Protein AF-A0A4Q9MIB6-F1 (afdb_monomer_lite)

Structure (mmCIF, N/CA/C/O backbone):
data_AF-A0A4Q9MIB6-F1
#
_entry.id   AF-A0A4Q9MIB6-F1
#
loop_
_atom_site.group_PDB
_atom_site.id
_atom_site.type_symbol
_atom_site.label_atom_id
_atom_site.label_alt_id
_atom_site.label_comp_id
_atom_site.label_asym_id
_atom_site.label_entity_id
_atom_site.label_seq_id
_atom_site.pdbx_PDB_ins_code
_atom_site.Cartn_x
_atom_site.Cartn_y
_atom_site.Cartn_z
_atom_site.occupancy
_atom_site.B_iso_or_equiv
_atom_site.auth_seq_id
_atom_site.auth_comp_id
_atom_site.auth_asym_id
_atom_site.auth_atom_id
_atom_site.pdbx_PDB_model_num
ATOM 1 N N . MET A 1 1 ? 16.065 -24.217 17.421 1.00 49.84 1 MET A N 1
ATOM 2 C CA . MET A 1 1 ? 16.190 -24.168 18.892 1.00 49.84 1 MET A CA 1
ATOM 3 C C . MET A 1 1 ? 15.299 -23.041 19.408 1.00 49.84 1 MET A C 1
ATOM 5 O O . MET A 1 1 ? 15.744 -21.900 19.370 1.00 49.84 1 MET A O 1
ATOM 9 N N . PRO A 1 2 ? 14.026 -23.287 19.764 1.00 47.56 2 PRO A N 1
ATOM 10 C CA . PRO A 1 2 ? 13.186 -22.244 20.342 1.00 47.56 2 PRO A CA 1
ATOM 11 C C . PRO A 1 2 ? 13.506 -22.077 21.833 1.00 47.56 2 PRO A C 1
ATOM 13 O O . PRO A 1 2 ? 13.548 -23.046 22.586 1.00 47.56 2 PRO A O 1
ATOM 16 N N . ASN A 1 3 ? 13.776 -20.834 22.221 1.00 43.03 3 ASN A N 1
ATOM 17 C CA . ASN A 1 3 ? 14.101 -20.408 23.575 1.00 43.03 3 ASN A CA 1
ATOM 18 C C . ASN A 1 3 ? 12.777 -20.205 24.336 1.00 43.03 3 ASN A C 1
ATOM 20 O O . ASN A 1 3 ? 12.010 -19.304 23.997 1.00 43.03 3 ASN A O 1
ATOM 24 N N . LEU A 1 4 ? 12.468 -21.087 25.289 1.00 51.38 4 LEU A N 1
ATOM 25 C CA . LEU A 1 4 ? 11.258 -21.026 26.114 1.00 51.38 4 LEU A CA 1
ATOM 26 C C . LEU A 1 4 ? 11.528 -20.150 27.345 1.00 51.38 4 LEU A C 1
ATOM 28 O O . LEU A 1 4 ? 12.488 -20.376 28.079 1.00 51.38 4 LEU A O 1
ATOM 32 N N . ALA A 1 5 ? 10.678 -19.145 27.554 1.00 56.62 5 ALA A N 1
ATOM 33 C CA . ALA A 1 5 ? 10.660 -18.319 28.757 1.00 56.62 5 ALA A CA 1
ATOM 34 C C . ALA A 1 5 ? 10.326 -19.163 30.010 1.00 56.62 5 ALA A C 1
ATOM 36 O O . ALA A 1 5 ? 9.601 -20.153 29.892 1.00 56.62 5 ALA A O 1
ATOM 37 N N . PRO A 1 6 ? 10.810 -18.791 31.211 1.00 51.69 6 PRO A N 1
ATOM 38 C CA . PRO A 1 6 ? 10.532 -19.546 32.425 1.00 51.69 6 PRO A CA 1
ATOM 39 C C . PRO A 1 6 ? 9.111 -19.265 32.933 1.00 51.69 6 PRO A C 1
ATOM 41 O O . PRO A 1 6 ? 8.776 -18.151 33.337 1.00 51.69 6 PRO A O 1
ATOM 44 N N . THR A 1 7 ? 8.284 -20.308 32.916 1.00 49.78 7 THR A N 1
ATOM 45 C CA . THR A 1 7 ? 6.983 -20.400 33.586 1.00 49.78 7 THR A CA 1
ATOM 46 C C . THR A 1 7 ? 7.146 -20.139 35.086 1.00 49.78 7 THR A C 1
ATOM 48 O O . THR A 1 7 ? 7.866 -20.869 35.766 1.00 49.78 7 THR A O 1
ATOM 51 N N . GLN A 1 8 ? 6.478 -19.107 35.612 1.00 47.34 8 GLN A N 1
ATOM 52 C CA . GLN A 1 8 ? 6.343 -18.908 37.056 1.00 47.34 8 GLN A CA 1
ATOM 53 C C . GLN A 1 8 ? 5.499 -20.041 37.652 1.00 47.34 8 GLN A C 1
ATOM 55 O O . GLN A 1 8 ? 4.389 -20.308 37.193 1.00 47.34 8 GLN A O 1
ATOM 60 N N . ALA A 1 9 ? 6.048 -20.711 38.663 1.00 45.31 9 ALA A N 1
ATOM 61 C CA . ALA A 1 9 ? 5.372 -21.746 39.429 1.00 45.31 9 ALA A CA 1
ATOM 62 C C . ALA A 1 9 ? 4.283 -21.129 40.325 1.00 45.31 9 ALA A C 1
ATOM 64 O O . ALA A 1 9 ? 4.557 -20.200 41.086 1.00 45.31 9 ALA A O 1
ATOM 65 N N . LEU A 1 10 ? 3.058 -21.657 40.245 1.00 54.16 10 LEU A N 1
ATOM 66 C CA . LEU A 1 10 ? 2.033 -21.454 41.272 1.00 54.16 10 LEU A CA 1
ATOM 67 C C . LEU A 1 10 ? 2.445 -22.191 42.562 1.00 54.16 10 LEU A C 1
ATOM 69 O O . LEU A 1 10 ? 2.978 -23.297 42.461 1.00 54.16 10 LEU A O 1
ATOM 73 N N . PRO A 1 11 ? 2.171 -21.648 43.763 1.00 51.03 11 PRO A N 1
ATOM 74 C CA . PRO A 1 11 ? 2.342 -22.401 45.000 1.00 51.03 11 PRO A CA 1
ATOM 75 C C . PRO A 1 11 ? 1.233 -23.455 45.164 1.00 51.03 11 PRO A C 1
ATOM 77 O O . PRO A 1 11 ? 0.062 -23.196 44.884 1.00 51.03 11 PRO A O 1
ATOM 80 N N . GLU A 1 12 ? 1.627 -24.650 45.609 1.00 53.66 12 GLU A N 1
ATOM 81 C CA . GLU A 1 12 ? 0.754 -25.800 45.866 1.00 53.66 12 GLU A CA 1
ATOM 82 C C . GLU A 1 12 ? -0.227 -25.568 47.034 1.00 53.66 12 GLU A C 1
ATOM 84 O O . GLU A 1 12 ? 0.080 -24.812 47.962 1.00 53.66 12 GLU A O 1
ATOM 89 N N . PRO A 1 13 ? -1.396 -26.239 47.042 1.00 48.06 13 PRO A N 1
ATOM 90 C CA . PRO A 1 13 ? -2.315 -26.187 48.169 1.00 48.06 13 PRO A CA 1
ATOM 91 C C . PRO A 1 13 ? -1.775 -26.994 49.358 1.00 48.06 13 PRO A C 1
ATOM 93 O O . PRO A 1 13 ? -1.567 -28.205 49.280 1.00 48.06 13 PRO A O 1
ATOM 96 N N . VAL A 1 14 ? -1.602 -26.319 50.493 1.00 49.88 14 VAL A N 1
ATOM 97 C CA . VAL A 1 14 ? -1.307 -26.947 51.785 1.00 49.88 14 VAL A CA 1
ATOM 98 C C . VAL A 1 14 ? -2.503 -27.814 52.195 1.00 49.88 14 VAL A C 1
ATOM 100 O O . VAL A 1 14 ? -3.592 -27.302 52.447 1.00 49.88 14 VAL A O 1
ATOM 103 N N . SER A 1 15 ? -2.300 -29.131 52.257 1.00 50.78 15 SER A N 1
ATOM 104 C CA . SER A 1 15 ? -3.251 -30.070 52.865 1.00 50.78 15 SER A CA 1
ATOM 105 C C . SER A 1 15 ? -3.164 -29.982 54.393 1.00 50.78 15 SER A C 1
ATOM 107 O O . SER A 1 15 ? -2.064 -30.143 54.926 1.00 50.78 15 SER A O 1
ATOM 109 N N . PRO A 1 16 ? -4.272 -29.783 55.129 1.00 47.50 16 PRO A N 1
ATOM 110 C CA . PRO A 1 16 ? -4.253 -29.895 56.581 1.00 47.50 16 PRO A CA 1
ATOM 111 C C . PRO A 1 16 ? -4.305 -31.372 56.984 1.00 47.50 16 PRO A C 1
ATOM 113 O O . PRO A 1 16 ? -5.253 -32.088 56.658 1.00 47.50 16 PRO A O 1
ATOM 116 N N . GLY A 1 17 ? -3.268 -31.822 57.688 1.00 38.78 17 GLY A N 1
ATOM 117 C CA . GLY A 1 17 ? -3.246 -3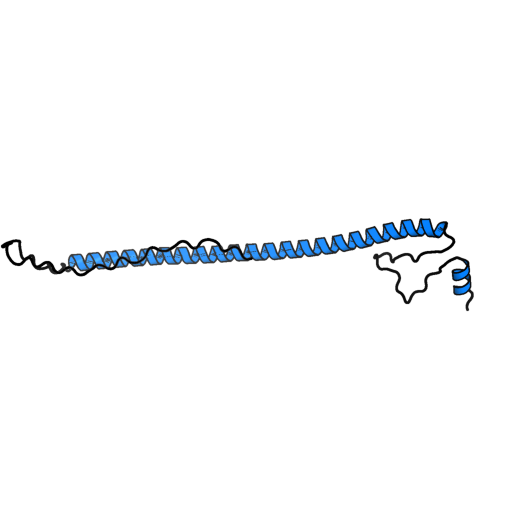3.110 58.368 1.00 38.78 17 GLY A CA 1
ATOM 118 C C . GLY A 1 17 ? -4.270 -33.151 59.503 1.00 38.78 17 GLY A C 1
ATOM 11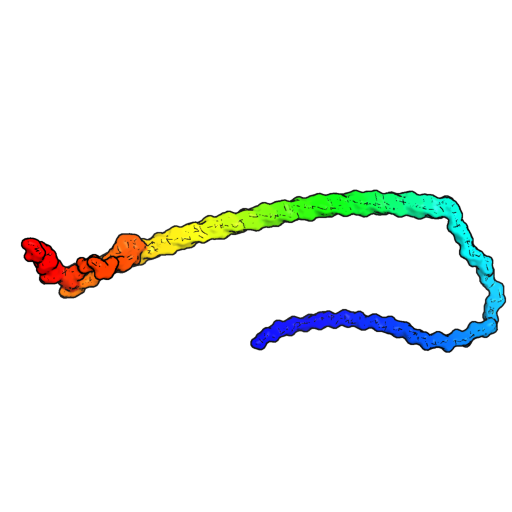9 O O . GLY A 1 17 ? -4.422 -32.197 60.261 1.00 38.78 17 GLY A O 1
ATOM 120 N N . TYR A 1 18 ? -4.971 -34.277 59.603 1.00 43.03 18 TYR A N 1
ATOM 121 C CA . TYR A 1 18 ? -5.793 -34.645 60.749 1.00 43.03 18 TYR A CA 1
ATOM 122 C C . TYR A 1 18 ? -4.881 -35.036 61.920 1.00 43.03 18 TYR A C 1
ATOM 124 O O . TYR A 1 18 ? -4.259 -36.096 61.875 1.00 43.03 18 TYR A O 1
ATOM 132 N N . GLU A 1 19 ? -4.853 -34.236 62.985 1.00 41.28 19 GLU A N 1
ATOM 133 C CA . GLU A 1 19 ? -4.407 -34.682 64.309 1.00 41.28 19 GLU A CA 1
ATOM 134 C C . GLU A 1 19 ? -5.588 -34.639 65.279 1.00 41.28 19 GLU A C 1
ATOM 136 O O . GLU A 1 19 ? -6.113 -33.587 65.638 1.00 41.28 19 GLU A O 1
ATOM 141 N N . TRP A 1 20 ? -6.017 -35.832 65.684 1.00 42.12 20 TRP A N 1
ATOM 142 C CA . TRP A 1 20 ? -6.880 -36.034 66.834 1.00 42.12 20 TRP A CA 1
ATOM 143 C C . TRP A 1 20 ? -6.067 -35.763 68.099 1.00 42.12 20 TRP A C 1
ATOM 145 O O . TRP A 1 20 ? -5.215 -36.569 68.464 1.00 42.12 20 TRP A O 1
ATOM 155 N N . VAL A 1 21 ? -6.366 -34.668 68.795 1.00 45.88 21 VAL A N 1
ATOM 156 C CA . VAL A 1 21 ? -6.004 -34.515 70.206 1.00 45.88 21 VAL A CA 1
ATOM 157 C C . VAL A 1 21 ? -7.292 -34.501 71.011 1.00 45.88 21 VAL A C 1
ATOM 159 O O . VAL A 1 21 ? -8.073 -33.553 70.983 1.00 45.88 21 VAL A O 1
ATOM 162 N N . GLN A 1 22 ? -7.508 -35.616 71.704 1.00 43.75 22 GLN A N 1
ATOM 163 C CA . GLN A 1 22 ? -8.404 -35.713 72.843 1.00 43.75 22 GLN A CA 1
ATOM 164 C C . GLN A 1 22 ? -7.945 -34.721 73.914 1.00 43.75 22 GLN A C 1
ATOM 166 O O . GLN A 1 22 ? -6.826 -34.823 74.409 1.00 43.75 22 GLN A O 1
ATOM 171 N N . SER A 1 23 ? -8.829 -33.816 74.311 1.00 37.78 23 SER A N 1
ATOM 172 C CA . SER A 1 23 ? -8.809 -33.248 75.656 1.00 37.78 23 SER A CA 1
ATOM 173 C C . SER A 1 23 ? -10.258 -33.119 76.103 1.00 37.78 23 SER A C 1
ATOM 175 O O . SER A 1 23 ? -10.925 -32.114 75.872 1.00 37.78 23 SER A O 1
ATOM 177 N N . SER A 1 24 ? -10.762 -34.228 76.638 1.00 45.75 24 SER A N 1
ATOM 178 C CA . SER A 1 24 ? -12.011 -34.270 77.382 1.00 45.75 24 SER A CA 1
ATOM 179 C C . SER A 1 24 ? -11.834 -33.545 78.710 1.00 45.75 24 SER A C 1
ATOM 181 O O . SER A 1 24 ? -10.811 -33.716 79.366 1.00 45.75 24 SER A O 1
ATOM 183 N N . GLU A 1 25 ? -12.891 -32.819 79.073 1.00 49.94 25 GLU A N 1
ATOM 184 C CA . GLU A 1 25 ? -13.316 -32.534 80.446 1.00 49.94 25 GLU A CA 1
ATOM 185 C C . GLU A 1 25 ? -12.374 -31.662 81.280 1.00 49.94 25 GLU A C 1
ATOM 187 O O . GLU A 1 25 ? -11.503 -32.168 81.966 1.00 49.94 25 GLU A O 1
ATOM 192 N N . GLU A 1 26 ? -12.608 -30.343 81.246 1.00 46.44 26 GLU A N 1
ATOM 193 C CA . GLU A 1 26 ? -12.680 -29.465 82.434 1.00 46.44 26 GLU A CA 1
ATOM 194 C C . GLU A 1 26 ? -12.740 -27.990 82.002 1.00 46.44 26 GLU A C 1
ATOM 196 O O . GLU A 1 26 ? -11.754 -27.260 81.998 1.00 46.44 26 GLU A O 1
ATOM 201 N N . ALA A 1 27 ? -13.938 -27.540 81.631 1.00 42.12 27 ALA A N 1
ATOM 202 C CA . ALA A 1 27 ? -14.336 -26.137 81.715 1.00 42.12 27 ALA A CA 1
ATOM 203 C C . ALA A 1 27 ? -15.863 -26.098 81.824 1.00 42.12 27 ALA A C 1
ATOM 205 O O . ALA A 1 27 ? -16.589 -25.878 80.857 1.00 42.12 27 ALA A O 1
ATOM 206 N N . MET A 1 28 ? -16.338 -26.407 83.029 1.00 43.25 28 MET A N 1
ATOM 207 C CA . MET A 1 28 ? -17.651 -25.980 83.489 1.00 43.25 28 MET A CA 1
ATOM 208 C C . MET A 1 28 ? -17.787 -24.464 83.295 1.00 43.25 28 MET A C 1
ATOM 210 O O . MET A 1 28 ? -16.880 -23.709 83.636 1.00 43.25 28 MET A O 1
ATOM 214 N N . GLU A 1 29 ? -18.967 -24.067 82.820 1.00 47.66 29 GLU A N 1
ATOM 215 C CA . GLU A 1 29 ? -19.551 -22.734 82.989 1.00 47.66 29 GLU A CA 1
ATOM 216 C C . GLU A 1 29 ? -18.886 -21.589 82.212 1.00 47.66 29 GLU A C 1
ATOM 218 O O . GLU A 1 29 ? -18.370 -20.629 82.780 1.00 47.66 29 GLU A O 1
ATOM 223 N N . GLN A 1 30 ? -19.030 -21.611 80.887 1.00 42.97 30 GLN A N 1
ATOM 224 C CA . GLN A 1 30 ? -19.246 -20.370 80.145 1.00 42.97 30 GLN A CA 1
ATOM 225 C C . GLN A 1 30 ? -20.486 -20.523 79.277 1.00 42.97 30 GLN A C 1
ATOM 227 O O . GLN A 1 30 ? -20.511 -21.321 78.348 1.00 42.97 30 GLN A O 1
ATOM 232 N N . GLU A 1 31 ? -21.516 -19.793 79.704 1.00 45.41 31 GLU A N 1
ATOM 233 C CA . GLU A 1 31 ? -22.713 -19.378 78.980 1.00 45.41 31 GLU A CA 1
ATOM 234 C C . GLU A 1 31 ? -22.973 -20.121 77.672 1.00 45.41 31 GLU A C 1
ATOM 236 O O . GLU A 1 31 ? -22.420 -19.814 76.617 1.00 45.41 31 GLU A O 1
ATOM 241 N N . GLU A 1 32 ? -23.924 -21.044 77.749 1.00 45.59 32 GLU A N 1
ATOM 242 C CA . GLU A 1 32 ? -24.716 -21.513 76.624 1.00 45.59 32 GLU A CA 1
ATOM 243 C C . GLU A 1 32 ? -25.519 -20.311 76.074 1.00 45.59 32 GLU A C 1
ATOM 245 O O . GLU A 1 32 ? -26.728 -20.176 76.259 1.00 45.59 32 GLU A O 1
ATOM 250 N N . GLN A 1 33 ? -24.822 -19.367 75.435 1.00 46.25 33 GLN A N 1
ATOM 251 C CA . GLN A 1 33 ? -25.420 -18.426 74.505 1.00 46.25 33 GLN A CA 1
ATOM 252 C C . GLN A 1 33 ? -25.880 -19.272 73.325 1.00 46.25 33 GLN A C 1
ATOM 254 O O . GLN A 1 33 ? -25.142 -19.525 72.373 1.00 46.25 33 GLN A O 1
ATOM 259 N N . SER A 1 34 ? -27.127 -19.739 73.426 1.00 47.91 34 SER A N 1
ATOM 260 C CA . SER A 1 34 ? -27.966 -20.042 72.271 1.00 47.91 34 SER A CA 1
ATOM 261 C C . SER A 1 34 ? -27.606 -19.049 71.165 1.00 47.91 34 SER A C 1
ATOM 263 O O . SER A 1 34 ? -27.590 -17.850 71.467 1.00 47.91 34 SER A O 1
ATOM 265 N N . PRO A 1 35 ? -27.305 -19.472 69.921 1.00 53.75 35 PRO A N 1
ATOM 266 C CA . PRO A 1 35 ? -27.155 -18.509 68.842 1.00 53.75 35 PRO A CA 1
ATOM 267 C C . PRO A 1 35 ? -28.467 -17.731 68.804 1.00 53.75 35 PRO A C 1
ATOM 269 O O . PRO A 1 35 ? -29.523 -18.308 68.542 1.00 53.75 35 PRO A O 1
ATOM 272 N N . ALA A 1 36 ? -28.421 -16.468 69.227 1.00 64.69 36 ALA A N 1
ATOM 273 C CA . ALA A 1 36 ? -29.597 -15.626 69.277 1.00 64.69 36 ALA A CA 1
ATOM 274 C C . ALA A 1 36 ? -30.156 -15.607 67.858 1.00 64.69 36 ALA A C 1
ATOM 276 O O . ALA A 1 36 ? -29.432 -15.262 66.920 1.00 64.69 36 ALA A O 1
ATOM 277 N N . GLU A 1 37 ? -31.399 -16.063 67.686 1.00 64.88 37 GLU A N 1
ATOM 278 C CA . GLU A 1 37 ? -32.046 -15.968 66.386 1.00 64.88 37 GLU A CA 1
ATOM 279 C C . GLU A 1 37 ? -31.996 -14.497 65.965 1.00 64.88 37 GLU A C 1
ATOM 281 O O . GLU A 1 37 ? -32.359 -13.627 66.769 1.00 64.88 37 GLU A O 1
ATOM 286 N N . PRO A 1 38 ? -31.486 -14.199 64.757 1.00 68.38 38 PRO A N 1
ATOM 287 C CA . PRO A 1 38 ? -31.324 -12.826 64.324 1.00 68.38 38 PRO A CA 1
ATOM 288 C C . PRO A 1 38 ? -32.683 -12.145 64.393 1.00 68.38 38 PRO A C 1
ATOM 290 O O . PRO A 1 38 ? -33.699 -12.680 63.933 1.00 68.38 38 PRO A O 1
ATOM 293 N N . SER A 1 39 ? -32.712 -10.962 64.997 1.00 75.38 39 SER A N 1
ATOM 294 C CA . SER A 1 39 ? -33.961 -10.226 65.112 1.00 75.38 39 SER A CA 1
ATOM 295 C C . SER A 1 39 ? -34.473 -9.884 63.708 1.00 75.38 39 SER A C 1
ATOM 297 O O . SER A 1 39 ? -33.699 -9.580 62.798 1.00 75.38 39 SER A O 1
ATOM 299 N N . LEU A 1 40 ? -35.795 -9.884 63.513 1.00 77.62 40 LEU A N 1
ATOM 300 C CA . LEU A 1 40 ? -36.410 -9.481 62.238 1.00 77.62 40 LEU A CA 1
ATOM 301 C C . LEU A 1 40 ? -35.905 -8.106 61.749 1.00 77.62 40 LEU A C 1
ATOM 303 O O . LEU A 1 40 ? -35.816 -7.860 60.548 1.00 77.62 40 LEU A O 1
ATOM 307 N N . SER A 1 41 ? -35.535 -7.211 62.669 1.00 78.00 41 SER A N 1
ATOM 308 C CA . SER A 1 41 ? -34.945 -5.903 62.362 1.00 78.00 41 SER A CA 1
ATOM 309 C C . SER A 1 41 ? -33.530 -5.985 61.777 1.00 78.00 41 SER A C 1
ATOM 311 O O . SER A 1 41 ? -33.202 -5.212 60.881 1.00 78.00 41 SER A O 1
ATOM 313 N N . GLU A 1 42 ? -32.698 -6.924 62.228 1.00 81.19 42 GLU A N 1
ATOM 314 C CA . GLU A 1 42 ? -31.367 -7.155 61.648 1.00 81.19 42 GLU A CA 1
ATOM 315 C C . GLU A 1 42 ? -31.475 -7.780 60.257 1.00 81.19 42 GLU A C 1
ATOM 317 O O . GLU A 1 42 ? -30.804 -7.329 59.330 1.00 81.19 42 GLU A O 1
ATOM 322 N N . VAL A 1 43 ? -32.375 -8.755 60.084 1.00 82.44 43 VAL A N 1
ATOM 323 C CA . VAL A 1 43 ? -32.623 -9.395 58.781 1.00 82.44 43 VAL A CA 1
ATOM 324 C C . VAL A 1 43 ? -33.098 -8.365 57.753 1.00 82.44 43 VAL A C 1
ATOM 326 O O . VAL A 1 43 ? -32.539 -8.272 56.662 1.00 82.44 43 VAL A O 1
ATOM 329 N N . THR A 1 44 ? -34.062 -7.520 58.123 1.00 84.44 44 THR A N 1
ATOM 330 C CA . THR A 1 44 ? -34.578 -6.464 57.234 1.00 84.44 44 THR A CA 1
ATOM 331 C C . THR A 1 44 ? -33.540 -5.384 56.919 1.00 84.44 44 THR A C 1
ATOM 333 O O . THR A 1 44 ? -33.486 -4.904 55.786 1.00 84.44 44 THR A O 1
ATOM 336 N N . LEU A 1 45 ? -32.671 -5.014 57.867 1.00 89.88 45 LEU A N 1
ATOM 337 C CA . LEU A 1 45 ? -31.583 -4.066 57.608 1.00 89.88 45 LEU A CA 1
ATOM 338 C C . LEU A 1 45 ? -30.551 -4.637 56.624 1.00 89.88 45 LEU A C 1
ATOM 340 O O . LEU A 1 45 ? -30.108 -3.928 55.715 1.00 89.88 45 LEU A O 1
ATOM 344 N N . VAL A 1 46 ? -30.188 -5.913 56.777 1.00 91.56 46 VAL A N 1
ATOM 345 C CA . VAL A 1 46 ? -29.281 -6.605 55.851 1.00 91.56 46 VAL A CA 1
ATOM 346 C C . VAL A 1 46 ? -29.898 -6.684 54.457 1.00 91.56 46 VAL A C 1
ATOM 348 O O . VAL A 1 46 ? -29.223 -6.341 53.490 1.00 91.56 46 VAL A O 1
ATOM 351 N N . GLU A 1 47 ? -31.179 -7.040 54.336 1.00 91.06 47 GLU A N 1
ATOM 352 C CA . GLU A 1 47 ? -31.886 -7.083 53.047 1.00 91.06 47 GLU A CA 1
ATOM 353 C C . GLU A 1 47 ? -31.899 -5.723 52.338 1.00 91.06 47 GLU A C 1
ATOM 355 O O . GLU A 1 47 ? -31.572 -5.639 51.152 1.00 91.06 47 GLU A O 1
ATOM 360 N N . VAL A 1 48 ? -32.216 -4.639 53.054 1.00 91.69 48 VAL A N 1
ATOM 361 C CA . VAL A 1 48 ? -32.210 -3.279 52.486 1.00 91.69 48 VAL A CA 1
ATOM 362 C C . VAL A 1 48 ? -30.803 -2.866 52.049 1.00 91.69 48 VAL A C 1
ATOM 364 O O . VAL A 1 48 ? -30.640 -2.272 50.981 1.00 91.69 48 VAL A O 1
ATOM 367 N N . THR A 1 49 ? -29.782 -3.211 52.835 1.00 93.50 49 THR A N 1
ATOM 368 C CA . THR A 1 49 ? -28.380 -2.915 52.500 1.00 93.50 49 THR A CA 1
ATOM 369 C C . THR A 1 49 ? -27.943 -3.688 51.256 1.00 93.50 49 THR A C 1
ATOM 371 O O . THR A 1 49 ? -27.378 -3.101 50.334 1.00 93.50 49 THR A O 1
ATOM 374 N N . LEU A 1 50 ? -28.293 -4.975 51.173 1.00 96.00 50 LEU A N 1
ATOM 375 C CA . LEU A 1 50 ? -27.983 -5.831 50.030 1.00 96.00 50 LEU A CA 1
ATOM 376 C C . LEU A 1 50 ? -28.673 -5.338 48.750 1.00 96.00 50 LEU A C 1
ATOM 378 O O . 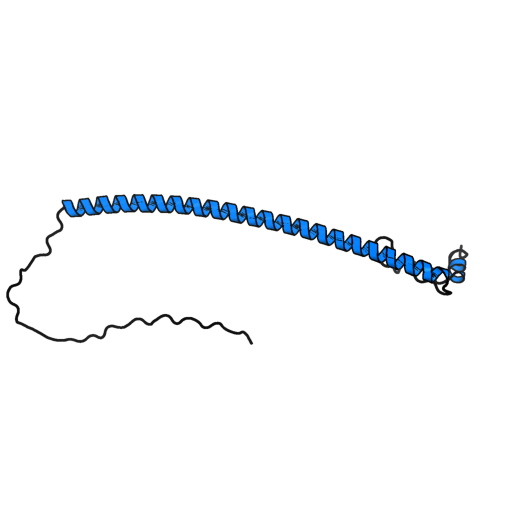LEU A 1 50 ? -28.064 -5.317 47.682 1.00 96.00 50 LEU A O 1
ATOM 382 N N . LEU A 1 51 ? -29.931 -4.897 48.851 1.00 95.75 51 LEU A N 1
ATOM 383 C CA . LEU A 1 51 ? -30.657 -4.283 47.736 1.00 95.75 51 LEU A CA 1
ATOM 384 C C . LEU A 1 51 ? -29.998 -2.973 47.287 1.00 95.75 51 LEU A C 1
ATOM 386 O O . LEU A 1 51 ? -29.860 -2.741 46.084 1.00 95.75 51 LEU A O 1
ATOM 390 N N . GLY A 1 52 ? -29.549 -2.139 48.228 1.00 95.94 52 GLY A N 1
ATOM 391 C CA . GLY A 1 52 ? -28.790 -0.923 47.927 1.00 95.94 52 GLY A CA 1
ATOM 392 C C . GLY A 1 52 ? -27.478 -1.220 47.195 1.00 95.94 52 GLY A C 1
ATOM 393 O O . GLY A 1 52 ? -27.179 -0.594 46.173 1.00 95.94 52 GLY A O 1
ATOM 394 N N . ASP A 1 53 ? -26.736 -2.222 47.663 1.00 96.62 53 ASP A N 1
ATOM 395 C CA . ASP A 1 53 ? -25.495 -2.670 47.033 1.00 96.62 53 ASP A CA 1
ATOM 396 C C . ASP A 1 53 ? -25.739 -3.248 45.633 1.00 96.62 53 ASP A C 1
ATOM 398 O O . ASP A 1 53 ? -25.002 -2.919 44.703 1.00 96.62 53 ASP A O 1
ATOM 402 N N . LEU A 1 54 ? -26.801 -4.035 45.437 1.00 96.94 54 LEU A N 1
ATOM 403 C CA . LEU A 1 54 ? -27.185 -4.561 44.122 1.00 96.94 54 LEU A CA 1
ATOM 404 C C . LEU A 1 54 ? -27.520 -3.442 43.132 1.00 96.94 54 LEU A C 1
ATOM 406 O O . LEU A 1 54 ? -27.074 -3.485 41.984 1.00 96.94 54 LEU A O 1
ATOM 410 N N . VAL A 1 55 ? -28.260 -2.416 43.563 1.00 96.62 55 VAL A N 1
ATOM 411 C CA . VAL A 1 55 ? -28.562 -1.247 42.721 1.00 96.62 55 VAL A CA 1
ATOM 412 C C . VAL A 1 55 ? -27.281 -0.494 42.359 1.00 96.62 55 VAL A C 1
ATOM 414 O O . VAL A 1 55 ? -27.102 -0.123 41.193 1.00 96.62 55 VAL A O 1
ATOM 417 N N . ARG A 1 56 ? -26.357 -0.315 43.314 1.00 97.19 56 ARG A N 1
ATOM 418 C CA . ARG A 1 56 ? -25.052 0.309 43.050 1.00 97.19 56 ARG A CA 1
ATOM 419 C C . ARG A 1 56 ? -24.252 -0.500 42.029 1.00 97.19 56 ARG A C 1
ATOM 421 O O . ARG A 1 56 ? -23.853 0.060 41.008 1.00 97.19 56 ARG A O 1
ATOM 428 N N . ILE A 1 57 ? -24.100 -1.807 42.242 1.00 97.31 57 ILE A N 1
ATOM 429 C CA . ILE A 1 57 ? -23.362 -2.712 41.345 1.00 97.31 57 ILE A CA 1
ATOM 430 C C . ILE A 1 57 ? -23.963 -2.697 39.937 1.00 97.31 57 ILE A C 1
ATOM 432 O O . ILE A 1 57 ? -23.229 -2.613 38.950 1.00 97.31 57 ILE A O 1
ATOM 436 N N . LEU A 1 58 ? -25.293 -2.730 39.814 1.00 96.88 58 LEU A N 1
ATOM 437 C CA . LEU A 1 58 ? -25.969 -2.629 38.519 1.00 96.88 58 LEU A CA 1
ATOM 438 C C . LEU A 1 58 ? -25.664 -1.293 37.831 1.00 96.88 58 LEU A C 1
ATOM 440 O O . LEU A 1 58 ? -25.348 -1.268 36.638 1.00 96.88 58 LEU A O 1
ATOM 444 N N . SER A 1 59 ? -25.702 -0.182 38.569 1.00 96.25 59 SER A N 1
ATOM 445 C CA . SER A 1 59 ? -25.398 1.139 38.011 1.00 96.25 59 SER A CA 1
ATOM 446 C C . SER A 1 59 ? -23.952 1.236 37.504 1.00 96.25 59 SER A C 1
ATOM 448 O O . SER A 1 59 ? -23.727 1.671 36.372 1.00 96.25 59 SER A O 1
ATOM 450 N N . GLU A 1 60 ? -22.986 0.728 38.270 1.00 97.38 60 GLU A N 1
ATOM 451 C CA . GLU A 1 60 ? -21.568 0.698 37.897 1.00 97.38 60 GLU A CA 1
ATOM 452 C C . GLU A 1 60 ? -21.325 -0.220 36.698 1.00 97.38 60 GLU A C 1
ATOM 454 O O . GLU A 1 60 ? -20.635 0.159 35.750 1.00 97.38 60 GLU A O 1
ATOM 459 N N . THR A 1 61 ? -21.965 -1.391 36.680 1.00 97.31 61 THR A N 1
ATOM 460 C CA . THR A 1 61 ? -21.860 -2.348 35.571 1.00 97.31 61 THR A CA 1
ATOM 461 C C . THR A 1 61 ? -22.390 -1.744 34.274 1.00 97.31 61 THR A C 1
ATOM 463 O O . THR A 1 61 ? -21.732 -1.830 33.237 1.00 97.31 61 THR A O 1
ATOM 466 N N . THR A 1 62 ? -23.546 -1.072 34.309 1.00 97.31 62 THR A N 1
ATOM 467 C CA . THR A 1 62 ? -24.088 -0.413 33.107 1.00 97.31 62 THR A CA 1
ATOM 468 C C . THR A 1 62 ? -23.207 0.742 32.632 1.00 97.31 62 THR A C 1
ATOM 470 O O . THR A 1 62 ? -23.032 0.922 31.427 1.00 97.31 62 THR A O 1
ATOM 473 N N . ALA A 1 63 ? -22.615 1.513 33.548 1.00 97.00 63 ALA A N 1
ATOM 474 C CA . ALA A 1 63 ? -21.658 2.559 33.196 1.00 97.00 63 ALA A CA 1
ATOM 475 C C . ALA A 1 63 ? -20.396 1.969 32.547 1.00 97.00 63 ALA A C 1
ATOM 477 O O . ALA A 1 63 ? -19.953 2.461 31.507 1.00 97.00 63 ALA A O 1
ATOM 478 N N . HIS A 1 64 ? -19.870 0.876 33.103 1.00 97.44 64 HIS A N 1
ATOM 479 C CA . HIS A 1 64 ? -18.706 0.178 32.566 1.00 97.44 64 HIS A CA 1
ATOM 480 C C . HIS A 1 64 ? -18.968 -0.395 31.168 1.00 97.44 64 HIS A C 1
ATOM 482 O O . HIS A 1 64 ? -18.162 -0.200 30.262 1.00 97.44 64 HIS A O 1
ATOM 488 N N . GLN A 1 65 ? -20.127 -1.022 30.952 1.00 97.62 65 GLN A N 1
ATOM 489 C CA . GLN A 1 65 ? -20.522 -1.535 29.636 1.00 97.62 65 GLN A CA 1
ATOM 490 C C . GLN A 1 65 ? -20.602 -0.425 28.581 1.00 97.62 65 GLN A C 1
ATOM 492 O O . GLN A 1 65 ? -20.134 -0.611 27.459 1.00 97.62 65 GLN A O 1
ATOM 497 N N . ARG A 1 66 ? -21.141 0.751 28.935 1.00 97.44 66 ARG A N 1
ATOM 498 C CA . ARG A 1 66 ? -21.154 1.906 28.020 1.00 97.44 66 ARG A CA 1
ATOM 499 C C . ARG A 1 66 ? -19.742 2.389 27.695 1.00 97.44 66 ARG A C 1
ATOM 501 O O . ARG A 1 66 ? -19.464 2.692 26.538 1.00 97.44 66 ARG A O 1
ATOM 508 N N . ALA A 1 67 ? -18.860 2.446 28.691 1.00 97.25 67 ALA A N 1
ATOM 509 C CA . ALA A 1 67 ? -17.472 2.848 28.485 1.00 97.25 67 ALA A CA 1
ATOM 510 C C . ALA A 1 67 ? -16.722 1.866 27.569 1.00 97.25 67 ALA A C 1
ATOM 512 O O . ALA A 1 67 ? -16.031 2.306 26.651 1.00 97.25 67 ALA A O 1
ATOM 513 N N . LEU A 1 68 ? -16.912 0.556 27.762 1.00 97.88 68 LEU A N 1
ATOM 514 C CA . LEU A 1 68 ? -16.347 -0.474 26.886 1.00 97.88 68 LEU A CA 1
ATOM 515 C C . LEU A 1 68 ? -16.855 -0.340 25.447 1.00 97.88 68 LEU A C 1
ATOM 517 O O . LEU A 1 68 ? -16.050 -0.344 24.519 1.00 97.88 68 LEU A O 1
ATOM 521 N N . ALA A 1 69 ? -18.163 -0.151 25.256 1.00 97.50 69 ALA A N 1
ATOM 522 C CA . ALA A 1 69 ? -18.738 0.024 23.923 1.00 97.50 69 ALA A CA 1
ATOM 523 C C . ALA A 1 69 ? -18.163 1.256 23.199 1.00 97.50 69 ALA A C 1
ATOM 525 O O . ALA A 1 69 ? -17.849 1.193 22.008 1.00 97.50 69 ALA A O 1
ATOM 526 N N . GLU A 1 70 ? -17.969 2.370 23.911 1.00 97.50 70 GLU A N 1
ATOM 527 C CA . GLU A 1 70 ? -17.350 3.563 23.324 1.00 97.50 70 GLU A CA 1
ATOM 528 C C . GLU A 1 70 ? -15.862 3.342 23.021 1.00 97.50 70 GLU A C 1
ATOM 530 O O . GLU A 1 70 ? -15.378 3.742 21.961 1.00 97.50 70 GLU A O 1
ATOM 535 N N . GLN A 1 71 ? -15.137 2.642 23.895 1.00 97.69 71 GLN A N 1
ATOM 536 C CA . GLN A 1 71 ? -13.742 2.283 23.650 1.00 97.69 71 GLN A CA 1
ATOM 537 C C . GLN A 1 71 ? -13.597 1.390 22.410 1.00 97.69 71 GLN A C 1
ATOM 539 O O . GLN A 1 71 ? -12.712 1.625 21.584 1.00 97.69 71 GLN A O 1
ATOM 544 N N . GLU A 1 72 ? -14.474 0.401 22.238 1.00 97.56 72 GLU A N 1
ATOM 545 C CA . GLU A 1 72 ? -14.505 -0.444 21.043 1.00 97.56 72 GLU A CA 1
ATOM 546 C C . GLU A 1 72 ? -14.814 0.367 19.784 1.00 97.56 72 GLU A C 1
ATOM 548 O O . GLU A 1 72 ? -14.149 0.188 18.758 1.00 97.56 72 GLU A O 1
ATOM 553 N N . ARG A 1 73 ? -15.765 1.306 19.859 1.00 97.75 73 ARG A N 1
ATOM 554 C CA . ARG A 1 73 ? -16.093 2.214 18.750 1.00 97.75 73 ARG A CA 1
ATOM 555 C C . ARG A 1 73 ? -14.875 3.031 18.322 1.00 97.75 73 ARG A C 1
ATOM 557 O O . ARG A 1 73 ? -14.562 3.083 17.130 1.00 97.75 73 ARG A O 1
ATOM 564 N N . LEU A 1 74 ? -14.165 3.626 19.279 1.00 97.88 74 LEU A N 1
ATOM 565 C CA . LEU A 1 74 ? -12.954 4.410 19.022 1.00 97.88 74 LEU A CA 1
ATOM 566 C C . LEU A 1 74 ? -11.819 3.541 18.470 1.00 97.88 74 LEU A C 1
ATOM 568 O O . LEU A 1 74 ? -11.166 3.924 17.497 1.00 97.88 74 LEU A O 1
ATOM 572 N N . ALA A 1 75 ? -11.612 2.349 19.031 1.00 97.56 75 ALA A N 1
ATOM 573 C CA . ALA A 1 75 ? -10.610 1.407 18.540 1.00 97.56 75 ALA A CA 1
ATOM 574 C C . ALA A 1 75 ? -10.899 0.980 17.092 1.00 97.56 75 ALA A C 1
ATOM 576 O O . ALA A 1 75 ? -9.985 0.920 16.267 1.00 97.56 75 ALA A O 1
ATOM 577 N N . ASN A 1 76 ? -12.165 0.732 16.755 1.00 97.75 76 ASN A N 1
ATOM 578 C CA . ASN A 1 76 ? -12.579 0.397 15.394 1.00 97.75 76 ASN A CA 1
ATOM 579 C C . ASN A 1 76 ? -12.387 1.570 14.428 1.00 97.75 76 ASN A C 1
ATOM 581 O O . ASN A 1 76 ? -11.869 1.365 13.330 1.00 97.75 76 ASN A O 1
ATOM 585 N N . ALA A 1 77 ? -12.715 2.795 14.844 1.00 97.50 77 ALA A N 1
ATOM 586 C CA . ALA A 1 77 ? -12.453 3.992 14.047 1.00 97.50 77 ALA A CA 1
ATOM 587 C C . ALA A 1 77 ? -10.950 4.174 13.770 1.00 97.50 77 ALA A C 1
ATOM 589 O O . ALA A 1 77 ? -10.553 4.429 12.633 1.00 97.50 77 ALA A O 1
ATOM 590 N N . HIS A 1 78 ? -10.102 3.965 14.779 1.00 97.69 78 HIS A N 1
ATOM 591 C CA . HIS A 1 78 ? -8.650 4.044 14.621 1.00 97.69 78 HIS A CA 1
ATOM 592 C C . HIS A 1 78 ? -8.107 2.962 13.676 1.00 97.69 78 HIS A C 1
ATOM 594 O O . HIS A 1 78 ? -7.289 3.251 12.804 1.00 97.69 78 HIS A O 1
ATOM 600 N N . ARG A 1 79 ? -8.591 1.717 13.793 1.00 97.62 79 ARG A N 1
ATOM 601 C CA . ARG A 1 79 ? -8.233 0.631 12.861 1.00 97.62 79 ARG A CA 1
ATOM 602 C C . ARG A 1 79 ? -8.621 0.971 11.423 1.00 97.62 79 ARG A C 1
ATOM 604 O O . ARG A 1 79 ? -7.813 0.765 10.524 1.00 97.62 79 ARG A O 1
ATOM 611 N N . ALA A 1 80 ? -9.819 1.516 11.208 1.00 97.56 80 ALA A N 1
ATOM 612 C CA . ALA A 1 80 ? -10.261 1.938 9.882 1.00 97.56 80 ALA A CA 1
ATOM 613 C C . ALA A 1 80 ? -9.354 3.040 9.308 1.00 97.56 80 ALA A C 1
ATOM 615 O O . ALA A 1 80 ? -8.906 2.928 8.169 1.00 97.56 80 ALA A O 1
ATOM 616 N N . ALA A 1 81 ? -9.005 4.048 10.113 1.00 97.06 81 ALA A N 1
ATOM 617 C CA . ALA A 1 81 ? -8.087 5.107 9.699 1.00 97.06 81 ALA A CA 1
ATOM 618 C C . ALA A 1 81 ? -6.697 4.562 9.319 1.00 97.06 81 ALA A C 1
ATOM 620 O O . ALA A 1 81 ? -6.141 4.959 8.297 1.00 97.06 81 ALA A O 1
ATOM 621 N N . LEU A 1 82 ? -6.154 3.613 10.089 1.00 97.75 82 LE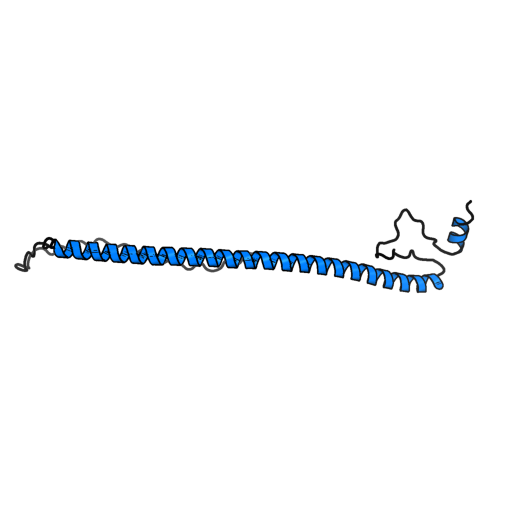U A N 1
ATOM 622 C CA . LEU A 1 82 ? -4.875 2.972 9.765 1.00 97.75 82 LEU A CA 1
ATOM 623 C C . LEU A 1 82 ? -4.919 2.208 8.437 1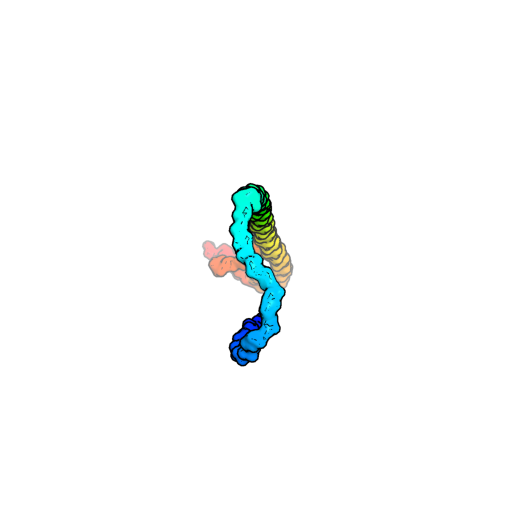.00 97.75 82 LEU A C 1
ATOM 625 O O . LEU A 1 82 ? -3.961 2.279 7.671 1.00 97.75 82 LEU A O 1
ATOM 629 N N . ILE A 1 83 ? -6.017 1.502 8.151 1.00 97.69 83 ILE A N 1
ATOM 630 C CA . ILE A 1 83 ? -6.192 0.792 6.875 1.00 97.69 83 ILE A CA 1
ATOM 631 C C . ILE A 1 83 ? -6.191 1.781 5.707 1.00 97.69 83 ILE A C 1
ATOM 633 O O . ILE A 1 83 ? -5.533 1.528 4.698 1.00 97.69 83 ILE A O 1
ATOM 637 N N . GLU A 1 84 ? -6.879 2.915 5.838 1.00 97.44 84 GLU A N 1
ATOM 638 C CA . GLU A 1 84 ? -6.881 3.946 4.795 1.00 97.44 84 GLU A CA 1
ATOM 639 C C . GLU A 1 84 ? -5.492 4.555 4.587 1.00 97.44 84 GLU A C 1
ATOM 641 O O . GLU A 1 84 ? -5.027 4.648 3.452 1.00 97.44 84 GLU A O 1
ATOM 646 N N . VAL A 1 85 ? -4.769 4.870 5.666 1.00 97.44 85 VAL A N 1
ATOM 647 C CA . VAL A 1 85 ? -3.385 5.364 5.570 1.00 97.44 85 VAL A CA 1
ATOM 648 C C . VAL A 1 85 ? -2.474 4.340 4.888 1.00 97.44 85 VAL A C 1
ATOM 650 O O . VAL A 1 85 ? -1.676 4.706 4.027 1.00 97.44 85 VAL A O 1
ATOM 653 N N . GLN A 1 86 ? -2.603 3.052 5.219 1.00 97.31 86 GLN A N 1
ATOM 654 C CA . GLN A 1 86 ? -1.830 1.991 4.565 1.00 97.31 86 GLN A CA 1
ATOM 655 C C . GLN A 1 86 ? -2.169 1.858 3.076 1.00 97.31 86 GLN A C 1
ATOM 657 O O . GLN A 1 86 ? -1.264 1.677 2.260 1.00 97.31 86 GLN A O 1
ATOM 662 N N . ARG A 1 87 ? -3.449 1.970 2.705 1.00 97.25 87 ARG A N 1
ATOM 663 C CA . ARG A 1 87 ? -3.879 1.965 1.298 1.00 97.25 87 ARG A CA 1
ATOM 664 C C . ARG A 1 87 ? -3.281 3.137 0.534 1.00 97.25 87 ARG A C 1
ATOM 666 O O . ARG A 1 87 ? -2.771 2.940 -0.567 1.00 97.25 87 ARG A O 1
ATOM 673 N N . GLU A 1 88 ? -3.316 4.331 1.110 1.00 97.06 88 GLU A N 1
ATOM 674 C CA . GLU A 1 88 ? -2.759 5.527 0.479 1.00 97.06 88 GLU A CA 1
ATOM 675 C C . GLU A 1 88 ? -1.236 5.412 0.325 1.00 97.06 88 GLU A C 1
ATOM 677 O O . GLU A 1 88 ? -0.698 5.649 -0.757 1.00 97.06 88 GLU A O 1
ATOM 682 N N . ALA A 1 89 ? -0.542 4.930 1.360 1.00 97.31 89 ALA A N 1
ATOM 683 C CA . ALA A 1 89 ? 0.890 4.651 1.298 1.00 97.31 89 ALA A CA 1
ATOM 684 C C . ALA A 1 89 ? 1.228 3.635 0.194 1.00 97.31 89 ALA A C 1
ATOM 686 O O . ALA A 1 89 ? 2.155 3.859 -0.583 1.00 97.31 89 ALA A O 1
ATOM 687 N N . ALA A 1 90 ? 0.454 2.553 0.063 1.00 97.44 90 ALA A N 1
ATOM 688 C CA . ALA A 1 90 ? 0.654 1.563 -0.995 1.00 97.44 90 ALA A CA 1
ATOM 689 C C . ALA A 1 90 ? 0.500 2.173 -2.401 1.00 97.44 90 ALA A C 1
ATOM 691 O O . ALA A 1 90 ? 1.324 1.901 -3.276 1.00 97.44 90 ALA A O 1
ATOM 692 N N . LYS A 1 91 ? -0.497 3.045 -2.612 1.00 97.56 91 LYS A N 1
ATOM 693 C CA . LYS A 1 91 ? -0.662 3.779 -3.881 1.00 97.56 91 LYS A CA 1
ATOM 694 C C . LYS A 1 91 ? 0.538 4.681 -4.168 1.00 97.56 91 LYS A C 1
ATOM 696 O O . LYS A 1 91 ? 1.047 4.679 -5.287 1.00 97.56 91 LYS A O 1
ATOM 701 N N . HIS A 1 92 ? 1.013 5.424 -3.168 1.00 97.19 92 HIS A N 1
ATOM 702 C CA . HIS A 1 92 ? 2.185 6.288 -3.319 1.00 97.19 92 HIS A CA 1
ATOM 703 C C . HIS A 1 92 ? 3.451 5.495 -3.644 1.00 97.19 92 HIS A C 1
ATOM 705 O O . HIS A 1 92 ? 4.192 5.879 -4.547 1.00 97.19 92 HIS A O 1
ATOM 711 N N . HIS A 1 93 ? 3.684 4.368 -2.970 1.00 97.12 93 HIS A N 1
ATOM 712 C CA . HIS A 1 93 ? 4.819 3.497 -3.270 1.00 97.12 93 HIS A CA 1
ATOM 713 C C . HIS A 1 93 ? 4.756 2.931 -4.691 1.00 97.12 93 HIS A C 1
ATOM 715 O O . HIS A 1 93 ? 5.775 2.929 -5.379 1.00 97.12 93 HIS A O 1
ATOM 721 N N . ALA A 1 94 ? 3.577 2.512 -5.158 1.00 96.38 94 ALA A N 1
ATOM 722 C CA . ALA A 1 94 ? 3.401 2.049 -6.533 1.00 96.38 94 ALA A CA 1
ATOM 723 C C . ALA A 1 94 ? 3.691 3.162 -7.556 1.00 96.38 94 ALA A C 1
ATOM 725 O O . ALA A 1 94 ? 4.417 2.937 -8.522 1.00 96.38 94 ALA A O 1
ATOM 726 N N . ALA A 1 95 ? 3.192 4.377 -7.315 1.00 96.38 95 ALA A N 1
ATOM 727 C CA . ALA A 1 95 ? 3.454 5.525 -8.182 1.00 96.38 95 ALA A CA 1
ATOM 728 C C . ALA A 1 95 ? 4.946 5.900 -8.224 1.00 96.38 95 ALA A C 1
ATOM 730 O O . ALA A 1 95 ? 5.479 6.185 -9.294 1.00 96.38 95 ALA A O 1
ATOM 731 N N . LEU A 1 96 ? 5.636 5.861 -7.078 1.00 97.31 96 LEU A N 1
ATOM 732 C CA . LEU A 1 96 ? 7.078 6.112 -7.008 1.00 97.31 96 LEU A CA 1
ATOM 733 C C . LEU A 1 96 ? 7.888 5.039 -7.738 1.00 97.31 96 LEU A C 1
ATOM 735 O O . LEU A 1 96 ? 8.830 5.378 -8.449 1.00 97.31 96 LEU A O 1
ATOM 739 N N . ALA A 1 97 ? 7.519 3.764 -7.591 1.00 96.00 97 ALA A N 1
ATOM 740 C CA . ALA A 1 97 ? 8.172 2.673 -8.307 1.00 96.00 97 ALA A CA 1
ATOM 741 C C . ALA A 1 97 ? 8.033 2.847 -9.826 1.00 96.00 97 ALA A C 1
ATOM 743 O O . ALA A 1 97 ? 9.016 2.707 -10.553 1.00 96.00 97 ALA A O 1
ATOM 744 N N . GLU A 1 98 ? 6.845 3.233 -10.295 1.00 94.62 98 GLU A N 1
ATOM 745 C CA . GLU A 1 98 ? 6.606 3.509 -11.712 1.00 94.62 98 GLU A CA 1
ATOM 746 C C . GLU A 1 98 ? 7.401 4.725 -12.205 1.00 94.62 98 GLU A C 1
ATOM 748 O O . GLU A 1 98 ? 8.062 4.670 -13.242 1.00 94.62 98 GLU A O 1
ATOM 753 N N . GLN A 1 99 ? 7.428 5.810 -11.428 1.00 95.81 99 GLN A N 1
ATOM 754 C CA . GLN A 1 99 ? 8.232 6.985 -11.759 1.00 95.81 99 GLN A CA 1
ATOM 755 C C . GLN A 1 99 ? 9.726 6.646 -11.838 1.00 95.81 99 GLN A C 1
ATOM 757 O O . GLN A 1 99 ? 10.419 7.112 -12.744 1.00 95.81 99 GLN A O 1
ATOM 762 N N . GLN A 1 100 ? 10.228 5.828 -10.911 1.00 95.44 100 GLN A N 1
ATOM 763 C CA . GLN A 1 100 ? 11.618 5.387 -10.912 1.00 95.44 100 GLN A CA 1
ATOM 764 C C . GLN A 1 100 ? 11.920 4.481 -12.111 1.00 95.44 100 GLN A C 1
ATOM 766 O O . GLN A 1 100 ? 12.979 4.626 -12.722 1.00 95.44 100 GLN A O 1
ATOM 771 N N . ARG A 1 101 ? 10.993 3.593 -12.489 1.00 94.25 101 ARG A N 1
ATOM 772 C CA . ARG A 1 101 ? 11.110 2.752 -13.689 1.00 94.25 101 ARG A CA 1
ATOM 773 C C . ARG A 1 101 ? 11.271 3.608 -14.946 1.00 94.25 101 ARG A C 1
ATOM 775 O O . ARG A 1 101 ? 12.244 3.431 -15.679 1.00 94.25 101 ARG A O 1
ATOM 782 N N . ILE A 1 102 ? 10.400 4.600 -15.126 1.00 94.44 102 ILE A N 1
ATOM 783 C CA . ILE A 1 102 ? 10.456 5.542 -16.252 1.00 94.44 102 ILE A CA 1
ATOM 784 C C . ILE A 1 102 ? 11.752 6.364 -16.218 1.00 94.44 102 ILE A C 1
ATOM 786 O O . ILE A 1 102 ? 12.426 6.511 -17.238 1.00 94.44 102 ILE A O 1
ATOM 790 N N . ALA A 1 103 ? 12.146 6.885 -15.053 1.00 94.94 103 ALA A N 1
ATOM 791 C CA . ALA A 1 103 ? 13.373 7.670 -14.917 1.00 94.94 103 ALA A CA 1
ATOM 792 C C . ALA A 1 103 ? 14.621 6.853 -15.294 1.00 94.94 103 ALA A C 1
ATOM 794 O O . ALA A 1 103 ? 15.467 7.327 -16.056 1.00 94.94 103 ALA A O 1
ATOM 795 N N . ASN A 1 104 ? 14.699 5.604 -14.829 1.00 94.31 104 ASN A N 1
ATOM 796 C CA . ASN A 1 104 ? 15.772 4.679 -15.183 1.00 94.31 104 ASN A CA 1
ATOM 797 C C . ASN A 1 104 ? 15.777 4.380 -16.687 1.00 94.31 104 ASN A C 1
ATOM 799 O O . ASN A 1 104 ? 16.835 4.387 -17.314 1.00 94.31 104 ASN A O 1
ATOM 803 N N . ALA A 1 105 ? 14.605 4.176 -17.289 1.00 94.12 105 ALA A N 1
ATOM 804 C CA . ALA A 1 105 ? 14.477 3.961 -18.725 1.00 94.12 105 ALA A CA 1
ATOM 805 C C . ALA A 1 105 ? 14.999 5.145 -19.540 1.00 94.12 105 ALA A C 1
ATOM 807 O O . ALA A 1 105 ? 15.742 4.965 -20.505 1.00 94.12 105 ALA A O 1
ATOM 808 N N . VAL A 1 106 ? 14.645 6.367 -19.139 1.00 95.44 106 VAL A N 1
ATOM 809 C CA . VAL A 1 106 ? 15.131 7.596 -19.775 1.00 95.44 106 VAL A CA 1
ATOM 810 C C . VAL A 1 106 ? 16.651 7.707 -19.651 1.00 95.44 106 VAL A C 1
ATOM 812 O O . VAL A 1 106 ? 17.308 8.014 -20.650 1.00 95.44 106 VAL A O 1
ATOM 815 N N . ALA A 1 107 ? 17.212 7.402 -18.477 1.00 95.31 107 ALA A N 1
ATOM 816 C CA . ALA A 1 107 ? 18.657 7.398 -18.261 1.00 95.31 107 ALA A CA 1
ATOM 817 C C . ALA A 1 107 ? 19.356 6.394 -19.197 1.00 95.31 107 ALA A C 1
ATOM 819 O O . ALA A 1 107 ? 20.177 6.802 -20.024 1.00 95.31 107 ALA A O 1
ATOM 820 N N . ILE A 1 108 ? 18.932 5.124 -19.180 1.00 94.19 108 ILE A N 1
ATOM 821 C CA . ILE A 1 108 ? 19.469 4.060 -20.047 1.00 94.19 108 ILE A CA 1
ATOM 822 C C . ILE A 1 108 ? 19.351 4.448 -21.524 1.00 94.19 108 ILE A C 1
ATOM 824 O O . ILE A 1 108 ? 20.307 4.316 -22.285 1.00 94.19 108 ILE A O 1
ATOM 828 N N . ARG A 1 109 ? 18.202 4.981 -21.958 1.00 94.50 109 ARG A N 1
ATOM 829 C CA . ARG A 1 109 ? 18.019 5.434 -23.347 1.00 94.50 109 ARG A CA 1
ATOM 830 C C . ARG A 1 109 ? 18.996 6.534 -23.729 1.00 94.50 109 ARG A C 1
ATOM 832 O O . ARG A 1 109 ? 19.443 6.558 -24.874 1.00 94.50 109 ARG A O 1
ATOM 839 N N . SER A 1 110 ? 19.286 7.467 -22.826 1.00 94.81 110 SER A N 1
ATOM 840 C CA . SER A 1 110 ? 20.220 8.556 -23.114 1.00 94.81 110 SER A CA 1
ATOM 841 C C . SER A 1 110 ? 21.651 8.033 -23.277 1.00 94.81 110 SER A C 1
ATOM 843 O O . SER A 1 110 ? 22.308 8.372 -24.263 1.00 94.81 110 SER A O 1
ATOM 845 N N . GLU A 1 111 ? 22.077 7.112 -22.411 1.00 94.88 111 GLU A N 1
ATOM 846 C CA . GLU A 1 111 ? 23.371 6.432 -22.504 1.00 94.88 111 GLU A CA 1
ATOM 847 C C . GLU A 1 111 ? 23.486 5.590 -23.780 1.00 94.88 111 GLU A C 1
ATOM 849 O O . GLU A 1 111 ? 24.432 5.749 -24.553 1.00 94.88 111 GLU A O 1
ATOM 854 N N . LEU A 1 112 ? 22.486 4.752 -24.068 1.00 94.00 112 LEU A N 1
ATOM 855 C CA . LEU A 1 112 ? 22.482 3.902 -25.260 1.00 94.00 112 LEU A CA 1
ATOM 856 C C . LEU A 1 112 ? 22.423 4.712 -26.558 1.00 94.00 112 LEU A C 1
ATOM 858 O O . LEU A 1 112 ? 23.008 4.303 -27.558 1.00 94.00 112 LEU A O 1
ATOM 862 N N . ARG A 1 113 ? 21.767 5.879 -26.569 1.00 93.12 113 ARG A N 1
ATOM 863 C CA . ARG A 1 113 ? 21.816 6.797 -27.720 1.00 93.12 113 ARG A CA 1
ATOM 864 C C . ARG A 1 113 ? 23.221 7.340 -27.950 1.00 93.12 113 ARG A C 1
ATOM 866 O O . ARG A 1 113 ? 23.644 7.410 -29.102 1.00 93.12 113 ARG A O 1
ATOM 873 N N . MET A 1 114 ? 23.939 7.699 -26.886 1.00 94.75 114 MET A N 1
ATOM 874 C CA . MET A 1 114 ? 25.336 8.130 -26.998 1.00 94.75 114 MET A CA 1
ATOM 875 C C . MET A 1 114 ? 26.252 6.995 -27.459 1.00 94.75 114 MET A C 1
ATOM 877 O O . MET A 1 114 ? 27.151 7.216 -28.267 1.00 94.75 114 MET A O 1
ATOM 881 N N . TYR A 1 115 ? 26.011 5.771 -26.992 1.00 94.00 115 TYR A N 1
ATOM 882 C CA . TYR A 1 115 ? 26.743 4.605 -27.473 1.00 94.00 115 TYR A CA 1
ATOM 883 C C . TYR A 1 115 ? 26.461 4.349 -28.961 1.00 94.00 115 TYR A C 1
ATOM 885 O O . TYR A 1 115 ? 27.381 4.318 -29.777 1.00 94.00 115 TYR A O 1
ATOM 893 N N . ASN A 1 116 ? 25.188 4.247 -29.348 1.00 94.00 116 ASN A N 1
ATOM 894 C CA . ASN A 1 116 ? 24.782 3.937 -30.720 1.00 94.00 116 ASN A CA 1
ATOM 895 C C . ASN A 1 116 ? 25.233 4.995 -31.740 1.00 94.00 116 ASN A C 1
ATOM 897 O O . ASN A 1 116 ? 25.443 4.654 -32.902 1.00 94.00 116 ASN A O 1
ATOM 901 N N . SER A 1 117 ? 25.405 6.258 -31.336 1.00 92.19 117 SER A N 1
ATOM 902 C CA . SER A 1 117 ? 25.876 7.314 -32.243 1.00 92.19 117 SER A CA 1
ATOM 903 C C . SER A 1 117 ? 27.329 7.128 -32.693 1.00 92.19 117 SER A C 1
ATOM 905 O O . SER A 1 117 ? 27.704 7.634 -33.750 1.00 92.19 117 SER A O 1
ATOM 907 N N . SER A 1 118 ? 28.136 6.392 -31.924 1.00 92.81 118 SER A N 1
ATOM 908 C CA . SER A 1 118 ? 29.559 6.152 -32.202 1.00 92.81 118 SER A CA 1
ATOM 909 C C . SER A 1 118 ? 29.905 4.674 -32.423 1.00 92.81 118 SER A C 1
ATOM 911 O O . SER A 1 118 ? 30.981 4.358 -32.932 1.00 92.81 118 SER A O 1
ATOM 913 N N . ALA A 1 119 ? 29.000 3.755 -32.083 1.00 90.75 119 ALA A N 1
ATOM 914 C CA . ALA A 1 119 ? 29.222 2.323 -32.199 1.00 90.75 119 ALA A CA 1
ATOM 915 C C . ALA A 1 119 ? 28.974 1.790 -33.620 1.00 90.75 119 ALA A C 1
ATOM 917 O O . ALA A 1 119 ? 28.047 2.188 -34.324 1.00 90.75 119 ALA A O 1
ATOM 918 N N . SER A 1 120 ? 29.769 0.790 -34.016 1.00 92.12 120 SER A N 1
ATOM 919 C CA . SER A 1 120 ? 29.539 0.012 -35.247 1.00 92.12 120 SER A CA 1
ATOM 920 C C . SER A 1 120 ? 28.388 -0.996 -35.119 1.00 92.12 120 SER A C 1
ATOM 922 O O . SER A 1 120 ? 27.918 -1.529 -36.125 1.00 92.12 120 SER A O 1
ATOM 924 N N . HIS A 1 121 ? 27.943 -1.269 -33.889 1.00 93.44 121 HIS A N 1
ATOM 925 C CA . HIS A 1 121 ? 26.819 -2.140 -33.569 1.00 93.44 121 HIS A CA 1
ATOM 926 C C . HIS A 1 121 ? 25.858 -1.410 -32.632 1.00 93.44 121 HIS A C 1
ATOM 928 O O . HIS A 1 121 ? 26.274 -0.912 -31.589 1.00 93.44 121 HIS A O 1
ATOM 934 N N . TRP A 1 122 ? 24.587 -1.333 -33.015 1.00 94.06 122 TRP A N 1
ATOM 935 C CA . TRP A 1 122 ? 23.557 -0.636 -32.256 1.00 94.06 122 TRP A CA 1
ATOM 936 C C . TRP A 1 122 ? 22.831 -1.581 -31.307 1.00 94.06 122 TRP A C 1
ATOM 938 O O . TRP A 1 122 ? 22.431 -2.682 -31.689 1.00 94.06 122 TRP A O 1
ATOM 948 N N . GLN A 1 123 ? 22.632 -1.114 -30.078 1.00 92.50 123 GLN A N 1
ATOM 949 C CA . GLN A 1 123 ? 21.830 -1.783 -29.062 1.00 92.50 123 GLN A CA 1
ATOM 950 C C . GLN A 1 123 ? 20.386 -1.282 -29.095 1.00 92.50 123 GLN A C 1
ATOM 952 O O . GLN A 1 123 ? 20.136 -0.097 -29.341 1.00 92.50 123 GLN A O 1
ATOM 957 N N . ALA A 1 124 ? 19.443 -2.183 -28.821 1.00 92.19 124 ALA A N 1
ATOM 958 C CA . ALA A 1 124 ? 18.028 -1.846 -28.753 1.00 92.19 124 ALA A CA 1
ATOM 959 C C . ALA A 1 124 ? 17.756 -0.877 -27.597 1.00 92.19 124 ALA A C 1
ATOM 961 O O . ALA A 1 124 ? 18.216 -1.075 -26.474 1.00 92.19 124 ALA A O 1
ATOM 962 N N . LEU A 1 125 ? 16.995 0.176 -27.886 1.00 90.62 125 LEU A N 1
ATOM 963 C CA . LEU A 1 125 ? 16.569 1.138 -26.878 1.00 90.62 125 LEU A CA 1
ATOM 964 C C . LEU A 1 125 ? 15.314 0.605 -26.173 1.00 90.62 125 LEU A C 1
ATOM 966 O O . LEU A 1 125 ? 14.375 0.216 -26.871 1.00 90.62 125 LEU A O 1
ATOM 970 N N . PRO A 1 126 ? 15.252 0.626 -24.830 1.00 90.38 126 PRO A N 1
ATOM 971 C CA . PRO A 1 126 ? 14.022 0.292 -24.126 1.00 90.38 126 PRO A CA 1
ATOM 972 C C . PRO A 1 126 ? 12.922 1.314 -24.443 1.00 90.38 126 PRO A C 1
ATOM 974 O O . PRO A 1 126 ? 13.182 2.440 -24.899 1.00 90.38 126 PRO A O 1
ATOM 977 N N . LEU A 1 127 ? 11.676 0.917 -24.214 1.00 90.44 127 LEU A N 1
ATOM 978 C CA . LEU A 1 127 ? 10.497 1.757 -24.380 1.00 90.44 127 LEU A CA 1
ATOM 979 C C . LEU A 1 127 ? 10.508 2.929 -23.378 1.00 90.44 127 LEU A C 1
ATOM 981 O O . LEU A 1 127 ? 11.342 3.006 -22.477 1.00 90.44 127 LEU A O 1
ATOM 985 N N . LEU A 1 128 ? 9.647 3.927 -23.604 1.00 87.25 128 LEU A N 1
ATOM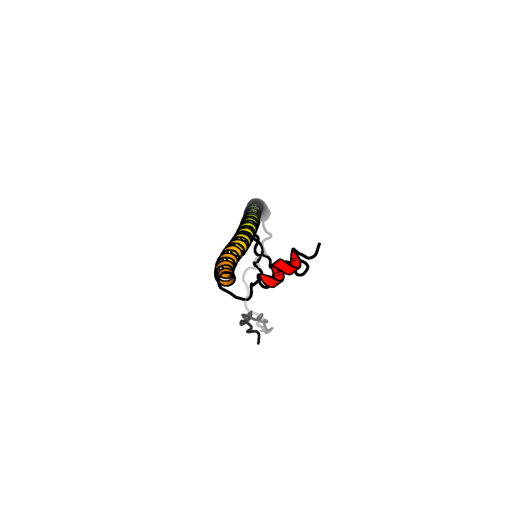 986 C CA . LEU A 1 128 ? 9.601 5.136 -22.761 1.00 87.25 128 LEU A CA 1
ATOM 987 C C . LEU A 1 128 ? 9.023 4.873 -21.372 1.00 87.25 128 LEU A C 1
ATOM 989 O O . LEU A 1 128 ? 9.312 5.615 -20.440 1.00 87.25 128 LEU A O 1
ATOM 993 N N . ASP A 1 129 ? 8.207 3.837 -21.259 1.00 87.75 129 ASP A N 1
ATOM 994 C CA . ASP A 1 129 ? 7.666 3.349 -20.002 1.00 87.75 129 ASP A CA 1
ATOM 995 C C . ASP A 1 129 ? 8.738 2.598 -19.186 1.00 87.75 129 ASP A C 1
ATOM 997 O O . ASP A 1 129 ? 8.681 2.576 -17.966 1.00 87.75 129 ASP A O 1
ATOM 1001 N N . GLY A 1 130 ? 9.774 2.076 -19.844 1.00 85.62 130 GLY A N 1
ATOM 1002 C CA . GLY A 1 130 ? 10.869 1.330 -19.234 1.00 85.62 130 GLY A CA 1
ATOM 1003 C C . GLY A 1 130 ? 10.824 -0.166 -19.446 1.00 85.62 130 GLY A C 1
ATOM 1004 O O . GLY A 1 130 ? 11.715 -0.861 -18.959 1.00 85.62 130 GLY A O 1
ATOM 1005 N N . GLU A 1 131 ? 9.862 -0.652 -20.226 1.00 88.75 131 GLU A N 1
ATOM 1006 C CA . GLU A 1 131 ? 9.891 -2.030 -20.692 1.00 88.75 131 GLU A CA 1
ATOM 1007 C C . GLU A 1 131 ? 10.987 -2.226 -21.755 1.00 88.75 131 GLU A C 1
ATOM 1009 O O . GLU A 1 131 ? 11.306 -1.307 -22.525 1.00 88.75 131 GLU A O 1
ATOM 1014 N N . PRO A 1 132 ? 11.598 -3.420 -21.826 1.00 87.81 132 PRO A N 1
ATOM 1015 C CA . PRO A 1 132 ? 12.483 -3.756 -22.929 1.00 87.81 132 PRO A CA 1
ATOM 1016 C C . PRO A 1 132 ? 11.706 -3.747 -24.250 1.00 87.81 132 PRO A C 1
ATOM 1018 O O . PRO A 1 132 ? 10.486 -3.907 -24.285 1.00 87.81 132 PRO A O 1
ATOM 1021 N N . LEU A 1 133 ? 12.424 -3.577 -25.362 1.00 88.88 133 LEU A N 1
ATOM 1022 C CA . LEU A 1 133 ? 11.802 -3.704 -26.673 1.00 88.88 133 LEU A CA 1
ATOM 1023 C C . LEU A 1 133 ? 11.229 -5.132 -26.826 1.00 88.88 133 LEU A C 1
ATOM 1025 O O . LEU A 1 133 ? 11.959 -6.091 -26.552 1.00 88.88 133 LEU A O 1
ATOM 1029 N N . PRO A 1 134 ? 9.960 -5.290 -27.241 1.00 89.75 134 PRO A N 1
ATOM 1030 C CA . PRO A 1 134 ? 9.348 -6.600 -27.433 1.00 89.75 134 PRO A CA 1
ATOM 1031 C C . PRO A 1 134 ? 10.136 -7.477 -28.416 1.00 89.75 134 PRO A C 1
ATOM 1033 O O . PRO A 1 134 ? 10.691 -6.982 -29.396 1.00 89.75 134 PRO A O 1
ATOM 1036 N N . ALA A 1 135 ? 10.198 -8.787 -28.156 1.00 86.94 135 ALA A N 1
ATOM 1037 C CA . ALA A 1 135 ? 11.020 -9.722 -28.935 1.00 86.94 135 ALA A CA 1
ATOM 1038 C C . ALA A 1 135 ? 10.535 -9.919 -30.384 1.00 86.94 135 ALA A C 1
ATOM 1040 O O . ALA A 1 135 ? 11.298 -10.367 -31.237 1.00 86.94 135 ALA A O 1
ATOM 1041 N N . ASP A 1 136 ? 9.272 -9.597 -30.649 1.00 88.88 136 ASP A N 1
ATOM 1042 C CA . ASP A 1 136 ? 8.627 -9.590 -31.961 1.00 88.88 136 ASP A CA 1
ATOM 1043 C C . ASP A 1 136 ? 8.982 -8.355 -32.804 1.00 88.88 136 ASP A C 1
ATOM 1045 O O . ASP A 1 136 ? 8.785 -8.365 -34.019 1.00 88.88 136 ASP A O 1
ATOM 1049 N N . VAL A 1 137 ? 9.542 -7.308 -32.192 1.00 87.50 137 VAL A N 1
ATOM 1050 C CA . VAL A 1 137 ? 9.967 -6.094 -32.893 1.00 87.50 137 VAL A CA 1
ATOM 1051 C C . VAL A 1 137 ? 11.461 -6.174 -33.201 1.00 87.50 137 VAL A C 1
ATOM 1053 O O . VAL A 1 137 ? 12.313 -6.071 -32.317 1.00 87.50 137 VAL A O 1
ATOM 1056 N N . GLU A 1 138 ? 11.804 -6.313 -34.483 1.00 87.31 138 GLU A N 1
ATOM 1057 C CA . GLU A 1 138 ? 13.204 -6.326 -34.904 1.00 87.31 138 GLU A CA 1
ATOM 1058 C C . GLU A 1 138 ? 13.851 -4.939 -34.786 1.00 87.31 138 GLU A C 1
ATOM 1060 O O . GLU A 1 138 ? 13.418 -3.963 -35.401 1.00 87.31 138 GLU A O 1
ATOM 1065 N N . PHE A 1 139 ? 14.951 -4.863 -34.030 1.00 90.19 139 PHE A N 1
ATOM 1066 C CA . PHE A 1 139 ? 15.763 -3.654 -33.916 1.00 90.19 139 PHE A CA 1
ATOM 1067 C C . PHE A 1 139 ? 16.981 -3.699 -34.853 1.00 90.19 139 PHE A C 1
ATOM 1069 O O . PHE A 1 139 ? 17.709 -4.701 -34.885 1.00 90.19 139 PHE A O 1
ATOM 1076 N N . PRO A 1 140 ? 17.275 -2.613 -35.592 1.00 91.50 140 PRO A N 1
ATOM 1077 C CA . PRO A 1 140 ? 18.415 -2.577 -36.488 1.00 91.50 140 PRO A CA 1
ATOM 1078 C C . PRO A 1 140 ? 19.746 -2.655 -35.736 1.00 91.50 140 PRO A C 1
ATOM 1080 O O . PRO A 1 140 ? 20.071 -1.808 -34.912 1.00 91.50 140 PRO A O 1
ATOM 1083 N N . LYS A 1 141 ? 20.568 -3.648 -36.086 1.00 91.06 141 LYS A N 1
ATOM 1084 C CA . LYS A 1 141 ? 21.875 -3.897 -35.455 1.00 91.06 141 LYS A CA 1
ATOM 1085 C C . LYS A 1 141 ? 22.988 -2.951 -35.913 1.00 91.06 141 LYS A C 1
ATOM 1087 O O . LYS A 1 141 ? 24.038 -2.921 -35.281 1.00 91.06 141 LYS A O 1
ATOM 1092 N N . ASN A 1 142 ? 22.819 -2.268 -37.044 1.00 91.69 142 ASN A N 1
ATOM 1093 C CA . ASN A 1 142 ? 23.713 -1.243 -37.597 1.00 91.69 142 ASN A CA 1
ATOM 1094 C C . ASN A 1 142 ? 23.063 -0.594 -38.835 1.00 91.69 142 ASN A C 1
ATOM 1096 O O . ASN A 1 142 ? 22.020 -1.051 -39.310 1.00 91.69 142 ASN A O 1
ATOM 1100 N N . PHE A 1 143 ? 23.714 0.425 -39.400 1.00 89.00 143 PHE A N 1
ATOM 1101 C CA . PHE A 1 143 ? 23.252 1.135 -40.599 1.00 89.00 143 PHE A CA 1
ATOM 1102 C C . PHE A 1 143 ? 22.970 0.212 -41.800 1.00 89.00 143 PHE A C 1
ATOM 1104 O O . PHE A 1 143 ? 21.949 0.346 -42.470 1.00 89.00 143 PHE A O 1
ATOM 1111 N N . TRP A 1 144 ? 23.842 -0.766 -42.065 1.00 89.44 144 TRP A N 1
ATOM 1112 C CA . TRP A 1 144 ? 23.661 -1.699 -43.184 1.00 89.44 144 TRP A CA 1
ATOM 1113 C C . TRP A 1 144 ? 22.509 -2.683 -42.958 1.00 89.44 144 TRP A C 1
ATOM 1115 O O . TRP A 1 144 ? 21.875 -3.126 -43.915 1.00 89.44 144 TRP A O 1
ATOM 1125 N N . HIS A 1 145 ? 22.236 -3.044 -41.703 1.00 91.31 145 HIS A N 1
ATOM 1126 C CA . HIS A 1 145 ? 21.059 -3.818 -41.330 1.00 91.31 145 HIS A CA 1
ATOM 1127 C C . HIS A 1 145 ? 19.788 -3.006 -41.579 1.00 91.31 145 HIS A C 1
ATOM 1129 O O . HIS A 1 145 ? 18.908 -3.492 -42.279 1.00 91.31 145 HIS A O 1
ATOM 1135 N N . LEU A 1 146 ? 19.750 -1.749 -41.122 1.00 89.69 146 LEU A N 1
ATOM 1136 C CA . LEU A 1 146 ? 18.622 -0.844 -41.349 1.00 89.69 146 LEU A CA 1
ATOM 1137 C C . LEU A 1 146 ? 18.320 -0.667 -42.845 1.00 89.69 146 LEU A C 1
ATOM 1139 O O . LEU A 1 146 ? 17.189 -0.865 -43.271 1.00 89.69 146 LEU A O 1
ATOM 1143 N N . LYS A 1 147 ? 19.345 -0.403 -43.666 1.00 88.88 147 LYS A N 1
ATOM 1144 C CA . LYS A 1 147 ? 19.176 -0.225 -45.118 1.00 88.88 147 LYS A CA 1
ATOM 1145 C C . LYS A 1 147 ? 18.597 -1.464 -45.816 1.00 88.88 147 LYS A C 1
ATOM 1147 O O . LYS A 1 147 ? 17.878 -1.333 -46.801 1.00 88.88 147 LYS A O 1
ATOM 1152 N N . ARG A 1 148 ? 18.911 -2.669 -45.324 1.00 90.81 148 ARG A N 1
ATOM 1153 C CA . ARG A 1 148 ? 18.327 -3.922 -45.835 1.00 90.81 148 ARG A CA 1
ATOM 1154 C C . ARG A 1 148 ? 16.890 -4.131 -45.371 1.00 90.81 148 ARG A C 1
ATOM 1156 O O . ARG A 1 148 ? 16.112 -4.680 -46.137 1.00 90.81 148 ARG A O 1
ATOM 1163 N N . MET A 1 149 ? 16.554 -3.692 -44.158 1.00 87.44 149 MET A N 1
ATOM 1164 C CA . MET A 1 149 ? 15.180 -3.728 -43.651 1.00 87.44 149 MET A CA 1
ATOM 1165 C C . MET A 1 149 ? 14.270 -2.763 -44.430 1.00 87.44 149 MET A C 1
ATOM 1167 O O . MET A 1 149 ? 13.136 -3.115 -44.724 1.00 87.44 149 MET A O 1
ATOM 1171 N N . GLU A 1 150 ? 14.767 -1.582 -44.816 1.00 83.75 150 GLU A N 1
ATOM 1172 C CA . GLU A 1 150 ? 13.996 -0.583 -45.582 1.00 83.75 150 GLU A CA 1
ATOM 1173 C C . GLU A 1 150 ? 13.905 -0.881 -47.090 1.00 83.75 150 GLU A C 1
ATOM 1175 O O . GLU A 1 150 ? 12.918 -0.527 -47.727 1.00 83.75 150 GLU A O 1
ATOM 1180 N N . GLY A 1 151 ? 14.922 -1.519 -47.680 1.00 70.00 151 GLY A N 1
ATOM 1181 C CA . GLY A 1 151 ? 14.985 -1.816 -49.121 1.00 70.00 151 GLY A CA 1
ATOM 1182 C C . GLY A 1 151 ? 14.357 -3.148 -49.551 1.00 70.00 151 GLY A C 1
ATOM 1183 O O . GLY A 1 151 ? 14.591 -3.580 -50.676 1.00 70.00 151 GLY A O 1
ATOM 1184 N N . GLY A 1 152 ? 13.637 -3.827 -48.656 1.00 56.09 152 GLY A N 1
ATOM 1185 C CA . GLY A 1 152 ? 13.000 -5.128 -48.884 1.00 56.09 152 GLY A CA 1
ATOM 1186 C C . GLY A 1 152 ? 11.512 -5.052 -49.246 1.00 56.09 152 GLY A C 1
ATOM 1187 O O . GLY A 1 152 ? 10.754 -5.903 -48.783 1.00 56.09 152 GLY A O 1
ATOM 1188 N N . ALA A 1 153 ? 11.103 -4.045 -50.025 1.00 46.69 153 ALA A N 1
ATOM 1189 C CA . ALA A 1 153 ? 9.765 -3.909 -50.608 1.00 46.69 153 ALA A CA 1
ATOM 1190 C C . ALA A 1 153 ? 9.856 -3.760 -52.132 1.00 46.69 153 ALA A C 1
ATOM 1192 O O . ALA A 1 153 ? 10.728 -2.985 -52.590 1.00 46.69 153 ALA A O 1
#

Secondary structure (DSSP, 8-state):
------PPPPPPP-PPP------------S-----PPPPHHHHHHHHHHHHHHHHHHHHHHHHHHHHHHHHHHHHHHHHHHHHHHHHHHHHHHHHHHHHHHHHHHHHHHHHHHHHHHH-SSPPPPPPSSSPPPPTTSPPPSSHHHHHHHHT--

pLDDT: mean 81.5, std 20.3, range [37.78, 97.88]

Organism: NCBI:txid114155

Foldseek 3Di:
DDDDDDDDDDDDDDDDDDDDDDDDDDDPDDDPPDVPDDPPVNVVVVVVVVVVVVVVVVVVVVVVVVVVVVVVVVVVVVVVVVVVVVVVVVVVVVVVVQVVLLVVLVVQQVVQVVCQVPDQFHDFRQDNSNHRDDPPDDDQGHPVSVVCVVPPD

Radius of gyration: 45.18 Å; chains: 1; bounding box: 66×45×134 Å

Sequence (153 aa):
MPNLAPTQALPEPVSPGYEWVQSSEEAMEQEEQSPAEPSLSEVTLVEVTLLGDLVRILSETTAHQRALAEQERLANAHRAALIEVQREAAKHHAALAEQQRIANAVAIRSELRMYNSSASHWQALPLLDGEPLPADVEFPKNFWHLKRMEGGA